Protein AF-A0A3D6C1J3-F1 (afdb_monomer_lite)

Radius of gyration: 16.42 Å; chains: 1; bounding box: 46×25×50 Å

Foldseek 3Di:
DDPDQDPVNVVVVVVVVVVLVVLLVVLLPDQLVVSLCSLVVDPCNLVSLQPDDLVSNLVSCVRNDVVSCVVSVVSYDPVSVVSNCVVVVDPVPPD

Structure (mmCIF, N/CA/C/O backbone):
data_AF-A0A3D6C1J3-F1
#
_entry.id   AF-A0A3D6C1J3-F1
#
loop_
_atom_site.group_PDB
_atom_site.id
_atom_site.type_symbol
_atom_site.label_atom_id
_atom_site.label_alt_id
_atom_site.label_comp_id
_atom_site.label_asym_id
_atom_site.label_entity_id
_atom_site.label_seq_id
_atom_site.pdbx_PDB_ins_code
_atom_site.Cartn_x
_atom_site.Cartn_y
_atom_site.Cartn_z
_atom_site.occupancy
_atom_site.B_iso_or_equiv
_atom_site.auth_seq_id
_atom_site.auth_comp_id
_atom_site.auth_asym_id
_atom_site.auth_atom_id
_atom_site.pdbx_PDB_model_num
ATOM 1 N N . MET A 1 1 ? -34.624 10.261 9.013 1.00 43.44 1 MET A N 1
ATOM 2 C CA . MET A 1 1 ? -34.151 9.457 10.159 1.00 43.44 1 MET A CA 1
ATOM 3 C C . MET A 1 1 ? -32.666 9.725 10.269 1.00 43.44 1 MET A C 1
ATOM 5 O O . MET A 1 1 ? -31.947 9.384 9.344 1.00 43.44 1 MET A O 1
ATOM 9 N N . SER A 1 2 ? -32.251 10.486 11.278 1.00 49.81 2 SER A N 1
ATOM 10 C CA . SER A 1 2 ? -30.871 10.962 11.403 1.00 49.81 2 SER A CA 1
ATOM 11 C C . SER A 1 2 ? -30.101 10.013 12.314 1.00 49.81 2 SER A C 1
ATOM 13 O O . SER A 1 2 ? -30.310 10.036 13.525 1.00 49.81 2 SER A O 1
ATOM 15 N N . ASP A 1 3 ? -29.233 9.184 11.740 1.00 59.94 3 ASP A N 1
ATOM 16 C CA . ASP A 1 3 ? -28.291 8.357 12.498 1.00 59.94 3 ASP A CA 1
ATOM 17 C C . ASP A 1 3 ? -27.182 9.251 13.071 1.00 59.94 3 ASP A C 1
ATOM 19 O O . ASP A 1 3 ? -26.135 9.467 12.462 1.00 59.94 3 ASP A O 1
ATOM 23 N N . THR A 1 4 ? -27.414 9.834 14.248 1.00 67.31 4 THR A N 1
ATOM 24 C CA . THR A 1 4 ? -26.358 10.541 14.979 1.00 67.31 4 THR A CA 1
ATOM 25 C C . THR A 1 4 ? -25.417 9.520 15.610 1.00 67.31 4 THR A C 1
ATOM 27 O O . THR A 1 4 ? -25.756 8.883 16.609 1.00 67.31 4 THR A O 1
ATOM 30 N N . VAL A 1 5 ? -24.229 9.367 15.022 1.00 75.56 5 VAL A N 1
ATOM 31 C CA . VAL A 1 5 ? -23.127 8.564 15.570 1.00 75.56 5 VAL A CA 1
ATOM 32 C C . VAL A 1 5 ? -22.802 9.052 16.985 1.00 75.56 5 VAL A C 1
ATOM 34 O O . VAL A 1 5 ? -22.514 10.227 17.202 1.00 75.56 5 VAL A O 1
ATOM 37 N N . THR A 1 6 ? -22.847 8.149 17.961 1.00 81.75 6 THR A N 1
ATOM 38 C CA . THR A 1 6 ? -22.584 8.474 19.372 1.00 81.75 6 THR A CA 1
ATOM 39 C C . THR A 1 6 ? -21.097 8.799 19.615 1.00 81.75 6 THR A C 1
ATOM 41 O O . THR A 1 6 ? -20.230 8.261 18.916 1.00 81.75 6 THR A O 1
ATOM 44 N N . PRO A 1 7 ? -20.747 9.608 20.637 1.00 82.50 7 PRO A N 1
ATOM 45 C CA . PRO A 1 7 ? -19.353 9.982 20.921 1.00 82.50 7 PRO A CA 1
ATOM 46 C C . PRO A 1 7 ? -18.394 8.787 21.084 1.00 82.50 7 PRO A C 1
ATOM 48 O O . PRO A 1 7 ? -17.246 8.827 20.640 1.00 82.50 7 PRO A O 1
ATOM 51 N N . HIS A 1 8 ? -18.865 7.676 21.662 1.00 78.75 8 HIS A N 1
ATOM 52 C CA . HIS A 1 8 ? -18.063 6.456 21.812 1.00 78.75 8 HIS A CA 1
ATOM 53 C C . HIS A 1 8 ? -17.784 5.760 20.472 1.00 78.75 8 HIS A C 1
ATOM 55 O O 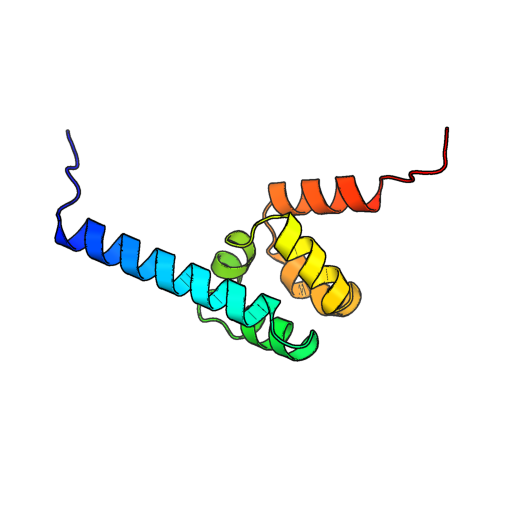. HIS A 1 8 ? -16.693 5.224 20.270 1.00 78.75 8 HIS A O 1
ATOM 61 N N . GLN A 1 9 ? -18.739 5.788 19.537 1.00 83.12 9 GLN A N 1
ATOM 62 C CA . GLN A 1 9 ? -18.548 5.253 18.188 1.00 83.12 9 GLN A CA 1
ATOM 63 C C . GLN A 1 9 ? -17.524 6.091 17.413 1.00 83.12 9 GLN A C 1
ATOM 65 O O . GLN A 1 9 ? -16.625 5.516 16.802 1.00 83.12 9 GLN A O 1
ATOM 70 N N . GLN A 1 10 ? -17.581 7.424 17.519 1.00 85.31 10 GLN A N 1
ATOM 71 C CA . GLN A 1 10 ? -16.588 8.322 16.912 1.00 85.31 10 GLN A CA 1
ATOM 72 C C . GLN A 1 10 ? -15.171 8.047 17.439 1.00 85.31 10 GLN A C 1
ATOM 74 O O . GLN A 1 10 ? -14.241 7.863 16.653 1.00 85.31 10 GLN A O 1
ATOM 79 N N . ALA A 1 11 ? -15.009 7.927 18.761 1.00 89.19 11 ALA A N 1
ATOM 80 C CA . ALA A 1 11 ? -13.716 7.622 19.375 1.00 89.19 11 ALA A CA 1
ATOM 81 C C . ALA A 1 11 ? -13.157 6.258 18.928 1.00 89.19 11 ALA A C 1
ATOM 83 O O . ALA A 1 11 ? -11.954 6.110 18.702 1.00 89.19 11 ALA A O 1
ATOM 84 N N . ASN A 1 12 ? -14.021 5.254 18.767 1.00 91.50 12 ASN A N 1
ATOM 85 C CA . ASN A 1 12 ? -13.611 3.933 18.295 1.00 91.50 12 ASN A CA 1
ATOM 86 C C . ASN A 1 12 ? -13.185 3.947 16.820 1.00 91.50 12 ASN A C 1
ATOM 88 O O . ASN A 1 12 ? -12.210 3.280 16.472 1.00 91.50 12 ASN A O 1
ATOM 92 N N . LEU A 1 13 ? -13.870 4.711 15.965 1.00 90.88 13 LEU A N 1
ATOM 93 C CA . LEU A 1 13 ? -13.487 4.887 14.561 1.00 90.88 13 LEU A CA 1
ATOM 94 C C . LEU A 1 13 ? -12.130 5.586 14.436 1.00 90.88 13 LEU A C 1
ATOM 96 O O . LEU A 1 13 ? -11.259 5.084 13.729 1.00 90.88 13 LEU A O 1
ATOM 100 N N . ALA A 1 14 ? -11.909 6.666 15.191 1.00 92.75 14 ALA A N 1
ATOM 101 C CA . ALA A 1 14 ? -10.631 7.376 15.207 1.00 92.75 14 ALA A CA 1
ATOM 102 C C . ALA A 1 14 ? -9.470 6.466 15.646 1.00 92.75 14 ALA A C 1
ATOM 104 O O . ALA A 1 14 ? -8.419 6.435 15.010 1.00 92.75 14 ALA A O 1
ATOM 105 N N . ARG A 1 15 ? -9.674 5.652 16.692 1.00 94.44 15 ARG A N 1
ATOM 106 C CA . ARG A 1 15 ? -8.676 4.667 17.145 1.00 94.44 15 ARG A CA 1
ATOM 107 C C . ARG A 1 15 ? -8.378 3.606 16.089 1.00 94.44 15 ARG A C 1
ATOM 109 O O . ARG A 1 15 ? -7.217 3.249 15.906 1.00 94.44 15 ARG A O 1
ATOM 116 N N . LYS A 1 16 ? -9.406 3.097 15.401 1.00 92.75 16 LYS A N 1
ATOM 117 C CA . LYS A 1 16 ? -9.232 2.130 14.307 1.00 92.75 16 LYS A CA 1
ATOM 118 C C . LYS A 1 16 ? -8.451 2.742 13.145 1.00 92.75 16 LYS A C 1
ATOM 120 O O . LYS A 1 16 ? -7.533 2.095 12.656 1.00 92.75 16 LYS A O 1
ATOM 125 N N . ALA A 1 17 ? -8.772 3.977 12.758 1.00 93.56 17 ALA A N 1
ATOM 126 C CA . ALA A 1 17 ? -8.069 4.697 11.701 1.00 93.56 17 ALA A CA 1
ATOM 127 C C . ALA A 1 17 ? -6.588 4.914 12.050 1.00 93.56 17 ALA A C 1
ATOM 129 O O . ALA A 1 17 ? -5.722 4.587 11.245 1.00 93.56 17 ALA A O 1
ATOM 130 N N . LEU A 1 18 ? -6.289 5.362 13.275 1.00 95.94 18 LEU A N 1
ATOM 131 C CA . LEU A 1 18 ? -4.910 5.542 13.740 1.00 95.94 18 LEU A CA 1
ATOM 132 C C . LEU A 1 18 ? -4.128 4.221 13.761 1.00 95.94 18 LEU A C 1
ATOM 134 O O . LEU A 1 18 ? -2.966 4.181 13.368 1.00 95.94 18 LEU A O 1
ATOM 138 N N . LYS A 1 19 ? -4.762 3.130 14.207 1.00 96.06 19 LYS A N 1
ATOM 139 C CA . LYS A 1 19 ? -4.134 1.804 14.198 1.00 96.06 19 LYS A CA 1
ATOM 140 C C . LYS A 1 19 ? -3.823 1.349 12.773 1.00 96.06 19 LYS A C 1
ATOM 142 O O . LYS A 1 19 ? -2.732 0.847 12.535 1.00 96.06 19 LYS A O 1
ATOM 147 N N . LEU A 1 20 ? -4.769 1.528 11.853 1.00 95.94 20 LEU A N 1
ATOM 148 C CA . LEU A 1 20 ? -4.601 1.151 10.455 1.00 95.94 20 LEU A CA 1
ATOM 149 C C . LEU A 1 20 ? -3.466 1.942 9.792 1.00 95.94 20 LEU A C 1
ATOM 151 O O . LEU A 1 20 ? -2.628 1.345 9.126 1.00 95.94 20 LEU A O 1
ATOM 155 N N . GLU A 1 21 ? -3.399 3.251 10.041 1.00 96.81 21 GLU A N 1
ATOM 156 C CA . GLU A 1 21 ? -2.310 4.104 9.560 1.00 96.81 21 GLU A CA 1
ATOM 157 C C . GLU A 1 21 ? -0.950 3.631 10.081 1.00 96.81 21 GLU A C 1
ATOM 159 O O . GLU A 1 21 ? -0.028 3.414 9.300 1.00 96.81 21 GLU A O 1
ATOM 164 N N . LYS A 1 22 ? -0.844 3.367 11.389 1.00 97.81 22 LYS A N 1
ATOM 165 C CA . LYS A 1 22 ? 0.389 2.845 11.992 1.00 97.81 22 LYS A CA 1
ATOM 166 C C . LYS A 1 22 ? 0.819 1.522 11.356 1.00 97.81 22 LYS A C 1
ATOM 168 O O . LYS A 1 22 ? 1.990 1.349 11.043 1.00 97.81 22 LYS A O 1
ATOM 173 N N . THR A 1 23 ? -0.125 0.609 11.131 1.00 97.94 23 THR A N 1
ATOM 174 C CA . THR A 1 23 ? 0.153 -0.671 10.468 1.00 97.94 23 THR A CA 1
ATOM 175 C C . THR A 1 23 ? 0.666 -0.472 9.041 1.00 97.94 23 THR A C 1
ATOM 177 O O . THR A 1 23 ? 1.634 -1.125 8.664 1.00 97.94 23 THR A O 1
ATOM 180 N N . ARG A 1 24 ? 0.083 0.441 8.253 1.00 98.38 24 ARG A N 1
ATOM 181 C CA . ARG A 1 24 ? 0.592 0.743 6.905 1.00 98.38 24 ARG A CA 1
ATOM 182 C C . ARG A 1 24 ? 2.009 1.308 6.937 1.00 98.38 24 ARG A C 1
ATOM 184 O O . ARG A 1 24 ? 2.849 0.860 6.163 1.00 98.38 24 ARG A O 1
ATOM 191 N N . GLN A 1 25 ? 2.292 2.230 7.855 1.00 98.38 25 GLN A N 1
ATOM 192 C CA . GLN A 1 25 ? 3.632 2.802 8.014 1.00 98.38 25 GLN A CA 1
ATOM 193 C C . GLN A 1 25 ? 4.675 1.744 8.397 1.00 98.38 25 GLN A C 1
ATOM 195 O O . GLN A 1 25 ? 5.763 1.724 7.827 1.00 98.38 25 GLN A O 1
ATOM 200 N N . GLU A 1 26 ? 4.340 0.831 9.313 1.00 98.50 26 GLU A N 1
ATOM 201 C CA . GLU A 1 26 ? 5.219 -0.282 9.701 1.00 98.50 26 GLU A CA 1
ATOM 202 C C . GLU A 1 26 ? 5.524 -1.214 8.511 1.00 98.50 26 GLU A C 1
ATOM 204 O O . GLU A 1 26 ? 6.664 -1.652 8.342 1.00 98.50 26 GLU A O 1
ATOM 209 N N . ILE A 1 27 ? 4.535 -1.476 7.649 1.00 98.62 27 ILE A N 1
ATOM 210 C CA . ILE A 1 27 ? 4.710 -2.273 6.424 1.00 98.62 27 ILE A CA 1
ATOM 211 C C . ILE A 1 27 ? 5.620 -1.546 5.425 1.00 98.62 27 ILE A C 1
ATOM 213 O O . ILE A 1 27 ? 6.568 -2.142 4.921 1.00 98.62 27 ILE A O 1
ATOM 217 N N . LEU A 1 28 ? 5.391 -0.252 5.177 1.00 98.25 28 LEU A N 1
ATOM 218 C CA . LEU A 1 28 ? 6.200 0.547 4.245 1.00 98.25 28 LEU A CA 1
ATOM 219 C C . LEU A 1 28 ? 7.673 0.637 4.664 1.00 98.25 28 LEU A C 1
ATOM 221 O O . LEU A 1 28 ? 8.566 0.645 3.813 1.00 98.25 28 LEU A O 1
ATOM 225 N N . GLN A 1 29 ? 7.936 0.660 5.971 1.00 97.88 29 GLN A N 1
ATOM 226 C CA . GLN A 1 29 ? 9.285 0.708 6.537 1.00 97.88 29 GLN A CA 1
ATOM 227 C C . GLN A 1 29 ? 9.972 -0.665 6.597 1.00 97.88 29 GLN A C 1
ATOM 229 O O . GLN A 1 29 ? 11.193 -0.723 6.702 1.00 97.88 29 GLN A O 1
ATOM 234 N N . SER A 1 30 ? 9.221 -1.763 6.499 1.00 98.12 30 SER A N 1
ATOM 235 C CA . SER A 1 30 ? 9.757 -3.128 6.571 1.00 98.12 30 SER A CA 1
ATOM 236 C C . SER A 1 30 ? 10.448 -3.559 5.281 1.00 98.12 30 SER A C 1
ATOM 238 O O . SER A 1 30 ? 10.034 -3.159 4.198 1.00 98.12 30 SER A O 1
ATOM 240 N N . GLU A 1 31 ? 11.461 -4.422 5.373 1.00 97.12 31 GLU A N 1
ATOM 241 C CA . GLU A 1 31 ? 12.067 -5.081 4.204 1.00 97.12 31 GLU A CA 1
ATOM 242 C C . GLU A 1 31 ? 11.016 -5.813 3.357 1.00 97.12 31 GLU A C 1
ATOM 244 O O . GLU A 1 31 ? 10.027 -6.300 3.902 1.00 97.12 31 GLU A O 1
ATOM 249 N N . GLY A 1 32 ? 11.234 -5.912 2.038 1.00 96.94 32 GLY A N 1
ATOM 250 C CA . GLY A 1 32 ? 10.222 -6.377 1.075 1.00 96.94 32 GLY A CA 1
ATOM 251 C C . GLY A 1 32 ? 9.521 -7.673 1.495 1.00 96.94 32 GLY A C 1
ATOM 252 O O . GLY A 1 32 ? 8.309 -7.682 1.701 1.00 96.94 32 GLY A O 1
ATOM 253 N N . GLN A 1 33 ? 10.277 -8.746 1.735 1.00 96.88 33 GLN A N 1
ATOM 254 C CA . GLN A 1 33 ? 9.689 -10.026 2.145 1.00 96.88 33 GLN A CA 1
ATOM 255 C C . GLN A 1 33 ? 8.893 -9.925 3.458 1.00 96.88 33 GLN A C 1
ATOM 257 O O . GLN A 1 33 ? 7.796 -10.465 3.560 1.00 96.88 33 GLN A O 1
ATOM 262 N N . HIS A 1 34 ? 9.401 -9.180 4.445 1.00 98.25 34 HIS A N 1
ATOM 263 C CA . HIS A 1 34 ? 8.704 -8.988 5.717 1.00 98.25 34 HIS A CA 1
ATOM 264 C C . HIS A 1 34 ? 7.416 -8.169 5.541 1.00 98.25 34 HIS A C 1
ATOM 266 O O . HIS A 1 34 ? 6.391 -8.493 6.136 1.00 98.25 34 HIS A O 1
ATOM 272 N N . ALA A 1 35 ? 7.436 -7.144 4.685 1.00 98.44 35 ALA A N 1
ATOM 273 C CA . ALA A 1 35 ? 6.252 -6.369 4.335 1.00 98.44 35 ALA A CA 1
ATOM 274 C C . ALA A 1 35 ? 5.173 -7.258 3.688 1.00 98.44 35 ALA A C 1
ATOM 276 O O . ALA A 1 35 ? 4.002 -7.172 4.064 1.00 98.44 35 ALA A O 1
ATOM 277 N N . LEU A 1 36 ? 5.565 -8.151 2.771 1.00 98.25 36 LEU A N 1
ATOM 278 C CA . LEU A 1 36 ? 4.659 -9.122 2.157 1.00 98.25 36 LEU A CA 1
ATOM 279 C C . LEU A 1 36 ? 4.047 -10.065 3.204 1.00 98.25 36 LEU A C 1
ATOM 281 O O . LEU A 1 36 ? 2.823 -10.227 3.242 1.00 98.25 36 LEU A O 1
ATOM 285 N N . ASP A 1 37 ? 4.871 -10.625 4.091 1.00 98.25 37 ASP A N 1
ATOM 286 C CA . ASP A 1 37 ? 4.422 -11.518 5.164 1.00 98.25 37 ASP A CA 1
ATOM 287 C C . ASP A 1 37 ? 3.426 -10.814 6.103 1.00 98.25 37 ASP A C 1
ATOM 289 O O . ASP A 1 37 ? 2.393 -11.381 6.465 1.00 98.25 37 ASP A O 1
ATOM 293 N N . MET A 1 38 ? 3.681 -9.548 6.452 1.00 98.38 38 MET A N 1
ATOM 294 C CA . MET A 1 38 ? 2.773 -8.736 7.268 1.00 98.38 38 MET A CA 1
ATOM 295 C C . MET A 1 38 ? 1.420 -8.492 6.585 1.00 98.38 38 MET A C 1
ATOM 297 O O . MET A 1 38 ? 0.377 -8.561 7.243 1.00 98.38 38 MET A O 1
ATOM 301 N N . ILE A 1 39 ? 1.413 -8.209 5.278 1.00 98.25 39 ILE A N 1
ATOM 302 C CA . ILE A 1 39 ? 0.180 -7.986 4.508 1.00 98.25 39 ILE A CA 1
ATOM 303 C C . ILE A 1 39 ? -0.658 -9.270 4.472 1.00 98.25 39 ILE A C 1
ATOM 305 O O . ILE A 1 39 ? -1.839 -9.256 4.847 1.00 98.25 39 ILE A O 1
ATOM 309 N N . LEU A 1 40 ? -0.042 -10.378 4.047 1.00 97.38 40 LEU A N 1
ATOM 310 C CA . LEU A 1 40 ? -0.716 -11.664 3.857 1.00 97.38 40 LEU A CA 1
ATOM 311 C C . LEU A 1 40 ? -1.116 -12.320 5.185 1.00 97.38 40 LEU A C 1
ATOM 313 O O . LEU A 1 40 ? -2.139 -13.000 5.242 1.00 97.38 40 LEU A O 1
ATOM 317 N N . GLY A 1 41 ? -0.354 -12.079 6.254 1.00 97.50 41 GLY A N 1
ATOM 318 C CA . GLY A 1 41 ? -0.626 -12.573 7.605 1.00 97.50 41 GLY A CA 1
ATOM 319 C C . GLY A 1 41 ? -1.624 -11.735 8.409 1.00 97.50 41 GLY A C 1
ATOM 320 O O . GLY A 1 41 ? -1.971 -12.106 9.532 1.00 97.50 41 GLY A O 1
ATOM 321 N N . SER A 1 42 ? -2.095 -10.600 7.882 1.00 96.69 42 SER A N 1
ATOM 322 C CA . SER A 1 42 ? -3.062 -9.762 8.593 1.00 96.69 42 SER A CA 1
ATOM 323 C C . SER A 1 42 ? -4.415 -10.467 8.759 1.00 96.69 42 SER A C 1
ATOM 325 O O . SER A 1 42 ? -4.813 -11.316 7.965 1.00 96.69 42 SER A O 1
ATOM 327 N N . SER A 1 43 ? -5.187 -10.082 9.778 1.00 94.31 43 SER A N 1
ATOM 328 C CA . SER A 1 43 ? -6.510 -10.677 10.026 1.00 94.31 43 SER A CA 1
ATOM 329 C C . SER A 1 43 ? -7.531 -10.390 8.918 1.00 94.31 43 SER A C 1
ATOM 331 O O . SER A 1 43 ? -8.602 -10.993 8.883 1.00 94.31 43 SER A O 1
ATOM 333 N N . SER A 1 44 ? -7.263 -9.405 8.057 1.00 94.81 44 SER A N 1
ATOM 334 C CA . SER A 1 44 ? -8.141 -9.016 6.949 1.00 94.81 44 SER A CA 1
ATOM 335 C C . SER A 1 44 ? -7.315 -8.474 5.774 1.00 94.81 44 SER A C 1
ATOM 337 O O . SER A 1 44 ? -7.348 -7.267 5.520 1.00 94.81 44 SER A O 1
ATOM 339 N N . PRO A 1 45 ? -6.593 -9.344 5.038 1.00 96.00 45 PRO A N 1
ATOM 340 C CA . PRO A 1 45 ? -5.629 -8.918 4.023 1.00 96.00 45 PRO A CA 1
ATOM 341 C C . PRO A 1 45 ? -6.250 -8.060 2.929 1.00 96.00 45 PRO A C 1
ATOM 343 O O . PRO A 1 45 ? -5.731 -6.995 2.631 1.00 96.00 45 PRO A O 1
ATOM 346 N N . ALA A 1 46 ? -7.411 -8.447 2.393 1.00 95.56 46 ALA A N 1
ATOM 347 C CA . ALA A 1 46 ? -8.079 -7.671 1.345 1.00 95.56 46 ALA A CA 1
ATOM 348 C C . ALA A 1 46 ? -8.406 -6.235 1.797 1.00 95.56 46 ALA A C 1
ATOM 350 O O . ALA A 1 46 ? -8.144 -5.284 1.070 1.00 95.56 46 ALA A O 1
ATOM 351 N N . THR A 1 47 ? -8.922 -6.067 3.019 1.00 96.06 47 THR A N 1
ATOM 352 C CA . THR A 1 47 ? -9.233 -4.742 3.574 1.00 96.06 47 THR A CA 1
ATOM 353 C C . THR A 1 47 ? -7.974 -3.924 3.827 1.00 96.06 47 THR A C 1
ATOM 355 O O . THR A 1 47 ? -7.974 -2.725 3.573 1.00 96.06 47 THR A O 1
ATOM 358 N N . LEU A 1 48 ? -6.901 -4.553 4.312 1.00 98.06 48 LEU A N 1
ATOM 359 C CA . LEU A 1 48 ? -5.623 -3.877 4.516 1.00 98.06 48 LEU A CA 1
ATOM 360 C C . LEU A 1 48 ? -5.027 -3.409 3.182 1.00 98.06 48 LEU A C 1
ATOM 362 O O . LEU A 1 48 ? -4.682 -2.237 3.065 1.00 98.06 48 LEU A O 1
ATOM 366 N N . ILE A 1 49 ? -4.985 -4.288 2.177 1.00 98.44 49 ILE A N 1
ATOM 367 C CA . ILE A 1 49 ? -4.490 -4.000 0.821 1.00 98.44 49 ILE A CA 1
ATOM 368 C C . ILE A 1 49 ? -5.245 -2.814 0.221 1.00 98.44 49 ILE A C 1
ATOM 370 O O . ILE A 1 49 ? -4.634 -1.828 -0.176 1.00 98.44 49 ILE A O 1
ATOM 374 N N . GLN A 1 50 ? -6.576 -2.857 0.243 1.00 98.19 50 GLN A N 1
ATOM 375 C CA . GLN A 1 50 ? -7.428 -1.795 -0.305 1.00 98.19 50 GLN A CA 1
ATOM 376 C C . GLN A 1 50 ? -7.391 -0.497 0.512 1.00 98.19 50 GLN A C 1
ATOM 378 O O . GLN A 1 50 ? -7.927 0.516 0.078 1.00 98.19 50 GLN A O 1
ATOM 383 N N . SER A 1 51 ? -6.785 -0.517 1.702 1.00 97.56 51 SER A N 1
ATOM 384 C CA . SER A 1 51 ? -6.606 0.683 2.517 1.00 97.56 51 SER A CA 1
ATOM 385 C C . SER A 1 51 ? -5.322 1.449 2.213 1.00 97.56 51 SER A C 1
ATOM 387 O O . SER A 1 51 ? -5.163 2.553 2.735 1.00 97.56 51 SER A O 1
ATOM 389 N N . PHE A 1 52 ? -4.386 0.864 1.460 1.00 98.44 52 PHE A N 1
ATOM 390 C CA . PHE A 1 52 ? -3.188 1.577 1.032 1.00 98.44 52 PHE A CA 1
ATOM 391 C C . PHE A 1 52 ? -3.540 2.619 -0.033 1.00 98.44 52 PHE A C 1
ATOM 393 O O . PHE A 1 52 ? -4.299 2.293 -0.953 1.00 98.44 52 PHE A O 1
ATOM 400 N N . PRO A 1 53 ? -2.954 3.827 0.044 1.00 98.31 53 PRO A N 1
ATOM 401 C CA . PRO A 1 53 ? -2.867 4.717 -1.107 1.00 98.31 53 PRO A CA 1
ATOM 402 C C . PRO A 1 53 ? -2.265 3.987 -2.312 1.00 98.31 53 PRO A C 1
ATOM 404 O O . PRO A 1 53 ? -1.422 3.102 -2.158 1.00 98.31 53 PRO A O 1
ATOM 407 N N . GLU A 1 54 ? -2.678 4.358 -3.519 1.00 98.31 54 GLU A N 1
ATOM 408 C CA . GLU A 1 54 ? -2.274 3.673 -4.749 1.00 98.31 54 GLU A CA 1
ATOM 409 C C . GLU A 1 54 ? -0.755 3.740 -4.961 1.00 98.31 54 GLU A C 1
ATOM 411 O O . GLU A 1 54 ? -0.119 2.731 -5.261 1.00 98.31 54 GLU A O 1
ATOM 416 N N . GLN A 1 55 ? -0.172 4.912 -4.696 1.00 97.81 55 GLN A N 1
ATOM 417 C CA . GLN A 1 55 ? 1.271 5.172 -4.736 1.00 97.81 55 GLN A CA 1
ATOM 418 C C . GLN A 1 55 ? 2.056 4.258 -3.788 1.00 97.81 55 GLN A C 1
ATOM 420 O O . GLN A 1 55 ? 3.083 3.696 -4.167 1.00 97.81 55 GLN A O 1
ATOM 425 N N . ASP A 1 56 ? 1.555 4.076 -2.567 1.00 98.44 56 ASP A N 1
ATOM 426 C CA . ASP A 1 56 ? 2.193 3.232 -1.555 1.00 98.44 56 ASP A CA 1
ATOM 427 C C . ASP A 1 56 ? 2.116 1.752 -1.941 1.00 98.44 56 ASP A C 1
ATOM 429 O O . ASP A 1 56 ? 3.079 1.006 -1.752 1.00 98.44 56 ASP A O 1
ATOM 433 N N . LEU A 1 57 ? 0.987 1.314 -2.511 1.00 98.38 57 LEU A N 1
ATOM 434 C CA . LEU A 1 57 ? 0.840 -0.059 -2.988 1.00 98.38 57 LEU A CA 1
ATOM 435 C C . LEU A 1 57 ? 1.759 -0.343 -4.186 1.00 98.38 57 LEU A C 1
ATOM 437 O O . LEU A 1 57 ? 2.392 -1.398 -4.225 1.00 98.38 57 LEU A O 1
ATOM 441 N N . TYR A 1 58 ? 1.868 0.600 -5.123 1.00 98.00 58 TYR A N 1
ATOM 442 C CA . TYR A 1 58 ? 2.810 0.536 -6.243 1.00 98.00 58 TYR A CA 1
ATOM 443 C C . TYR A 1 58 ? 4.263 0.467 -5.752 1.00 98.00 58 TYR A C 1
ATOM 445 O O . TYR A 1 58 ? 5.028 -0.402 -6.169 1.00 98.00 58 TYR A O 1
ATOM 453 N N . TYR A 1 59 ? 4.634 1.310 -4.785 1.00 97.75 59 TYR A N 1
ATOM 454 C CA . TYR A 1 59 ? 5.954 1.249 -4.158 1.00 97.75 59 TYR A CA 1
ATOM 455 C C . TYR A 1 59 ? 6.232 -0.130 -3.536 1.00 97.75 59 TYR A C 1
ATOM 457 O O . TYR A 1 59 ? 7.302 -0.705 -3.750 1.00 97.75 59 TYR A O 1
ATOM 465 N N . LEU A 1 60 ? 5.265 -0.695 -2.804 1.00 98.38 60 LEU A N 1
ATOM 466 C CA . LEU A 1 60 ? 5.391 -2.029 -2.211 1.00 98.38 60 LEU A CA 1
ATOM 467 C C . LEU A 1 60 ? 5.544 -3.127 -3.269 1.00 98.38 60 LEU A C 1
ATOM 469 O O . LEU A 1 60 ? 6.357 -4.028 -3.072 1.00 98.38 60 LEU A O 1
ATOM 473 N N . MET A 1 61 ? 4.833 -3.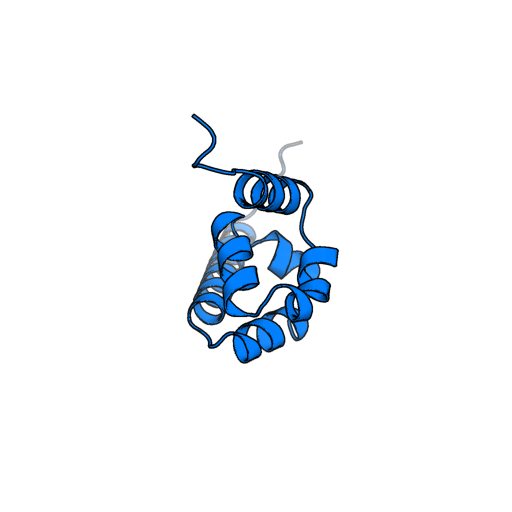034 -4.396 1.00 98.00 61 MET A N 1
ATOM 474 C CA . MET A 1 61 ? 4.968 -3.975 -5.509 1.00 98.00 61 MET A CA 1
ATOM 475 C C . MET A 1 61 ? 6.414 -4.053 -6.010 1.00 98.00 61 MET A C 1
ATOM 477 O O . MET A 1 61 ? 6.948 -5.153 -6.157 1.00 98.00 61 MET A O 1
ATOM 481 N N . HIS A 1 62 ? 7.078 -2.913 -6.209 1.00 97.31 62 HIS A N 1
ATOM 482 C CA . HIS A 1 62 ? 8.484 -2.897 -6.626 1.00 97.31 62 HIS A CA 1
ATOM 483 C C . HIS A 1 62 ? 9.447 -3.292 -5.511 1.00 97.31 62 HIS A C 1
ATOM 485 O O . HIS A 1 62 ? 10.447 -3.954 -5.779 1.00 97.31 62 HIS A O 1
ATOM 491 N N . LYS A 1 63 ? 9.152 -2.913 -4.262 1.00 97.44 63 LYS A N 1
ATOM 492 C CA . LYS A 1 63 ? 9.979 -3.270 -3.103 1.00 97.44 63 LYS A CA 1
ATOM 493 C C . LYS A 1 63 ? 10.014 -4.780 -2.862 1.00 97.44 63 LYS A C 1
ATOM 495 O O . LYS A 1 63 ? 11.052 -5.314 -2.484 1.00 97.44 63 LYS A O 1
ATOM 500 N N . VAL A 1 64 ? 8.876 -5.447 -3.033 1.00 97.69 64 VAL A N 1
ATOM 501 C CA . VAL A 1 64 ? 8.732 -6.900 -2.878 1.00 97.69 64 VAL A CA 1
ATOM 502 C C . VAL A 1 64 ? 9.195 -7.636 -4.134 1.00 97.69 64 VAL A C 1
ATOM 504 O O . VAL A 1 64 ? 9.815 -8.687 -4.036 1.00 97.69 64 VAL A O 1
ATOM 507 N N . GLY A 1 65 ? 8.921 -7.067 -5.306 1.00 96.38 65 GLY A N 1
ATOM 508 C CA . GLY A 1 65 ? 9.079 -7.723 -6.595 1.00 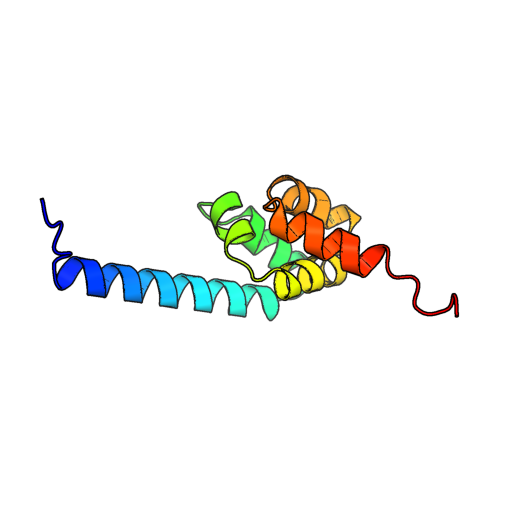96.38 65 GLY A CA 1
ATOM 509 C C . GLY A 1 65 ? 7.730 -8.197 -7.132 1.00 96.38 65 GLY A C 1
ATOM 510 O O . GLY A 1 65 ? 6.942 -8.835 -6.434 1.00 96.38 65 GLY A O 1
ATOM 511 N N . ILE A 1 66 ? 7.472 -7.903 -8.408 1.00 92.50 66 ILE A N 1
ATOM 512 C CA . ILE A 1 66 ? 6.162 -8.079 -9.057 1.00 92.50 66 ILE A CA 1
ATOM 513 C C . ILE A 1 66 ? 5.654 -9.525 -8.945 1.00 92.50 66 ILE A C 1
ATOM 515 O O . ILE A 1 66 ? 4.485 -9.753 -8.632 1.00 92.50 66 ILE A O 1
ATOM 519 N N . HIS A 1 67 ? 6.534 -10.508 -9.162 1.00 94.44 67 HIS A N 1
ATOM 520 C CA . HIS A 1 67 ? 6.166 -11.924 -9.112 1.00 94.44 67 HIS A CA 1
ATOM 521 C C . HIS A 1 67 ? 5.651 -12.337 -7.729 1.00 94.44 67 HIS A C 1
ATOM 523 O O . HIS A 1 67 ? 4.559 -12.904 -7.631 1.00 94.44 67 HIS A O 1
ATOM 529 N N . ASP A 1 68 ? 6.378 -11.982 -6.673 1.00 96.62 68 ASP A N 1
ATOM 530 C CA . ASP A 1 68 ? 6.019 -12.323 -5.294 1.00 96.62 68 ASP A CA 1
ATOM 531 C C . ASP A 1 68 ? 4.838 -11.484 -4.780 1.00 96.62 68 ASP A C 1
ATOM 533 O O . ASP A 1 68 ? 4.110 -11.906 -3.880 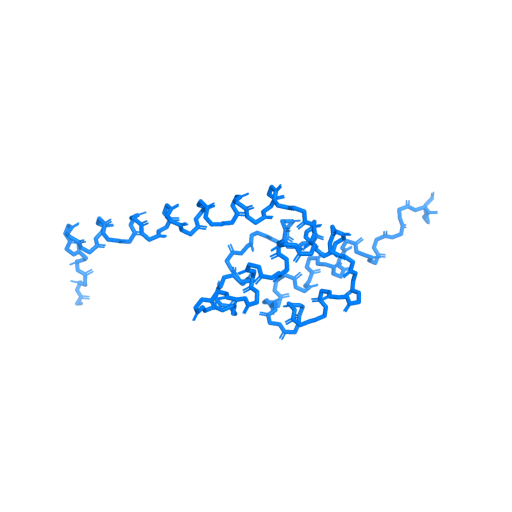1.00 96.62 68 ASP A O 1
ATOM 537 N N . PHE A 1 69 ? 4.577 -10.327 -5.399 1.00 97.38 69 PHE A N 1
ATOM 538 C CA . PHE A 1 69 ? 3.461 -9.443 -5.059 1.00 97.38 69 PHE A CA 1
ATOM 539 C C . PHE A 1 69 ? 2.122 -9.828 -5.716 1.00 97.38 69 PHE A C 1
ATOM 541 O O . PHE A 1 69 ? 1.071 -9.307 -5.339 1.00 97.38 69 PHE A O 1
ATOM 548 N N . THR A 1 70 ? 2.111 -10.790 -6.645 1.00 96.88 70 THR A N 1
ATOM 549 C CA . THR A 1 70 ? 0.898 -11.322 -7.300 1.00 96.88 70 THR A CA 1
ATOM 550 C C . THR A 1 70 ? -0.294 -11.590 -6.354 1.00 96.88 70 THR A C 1
ATOM 552 O O . THR A 1 70 ? -1.404 -11.146 -6.668 1.00 96.88 70 THR A O 1
ATOM 555 N N . PRO A 1 71 ? -0.146 -12.276 -5.195 1.00 96.31 71 PRO A N 1
ATOM 556 C CA . PRO A 1 71 ? -1.269 -12.506 -4.279 1.00 96.31 71 PRO A CA 1
ATOM 557 C C . PRO A 1 71 ? -1.875 -11.214 -3.710 1.00 96.31 71 PRO A C 1
ATOM 559 O O . PRO A 1 71 ? -3.063 -11.200 -3.380 1.00 96.31 71 PRO A O 1
ATOM 562 N N . VAL A 1 72 ? -1.090 -10.137 -3.616 1.00 98.00 72 VAL A N 1
ATOM 563 C CA . VAL A 1 72 ? -1.562 -8.812 -3.200 1.00 98.00 72 VAL A CA 1
ATOM 564 C C . VAL A 1 72 ? -2.324 -8.135 -4.340 1.00 98.00 72 VAL A C 1
ATOM 566 O O . VAL A 1 72 ? -3.455 -7.693 -4.135 1.00 98.00 72 VAL A O 1
ATOM 569 N N . LEU A 1 73 ? -1.766 -8.142 -5.555 1.00 96.62 73 LEU A N 1
ATOM 570 C CA . LEU A 1 73 ? -2.402 -7.570 -6.751 1.00 96.62 73 LEU A CA 1
ATOM 571 C C . LEU A 1 73 ? -3.768 -8.205 -7.049 1.00 96.62 73 LEU A C 1
ATOM 573 O O . LEU A 1 73 ? -4.723 -7.513 -7.399 1.00 96.62 73 LEU A O 1
ATOM 577 N N . ALA A 1 74 ? -3.915 -9.510 -6.806 1.00 96.19 74 ALA A N 1
ATOM 578 C CA . ALA A 1 74 ? -5.189 -10.217 -6.949 1.00 96.19 74 ALA A CA 1
ATOM 579 C C .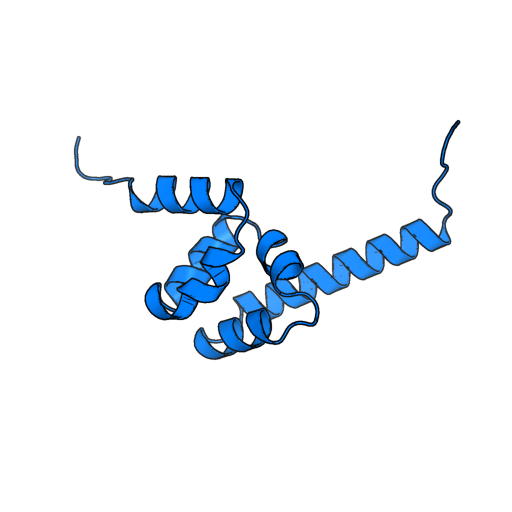 ALA A 1 74 ? -6.311 -9.703 -6.016 1.00 96.19 74 ALA A C 1
ATOM 581 O O . ALA A 1 74 ? -7.471 -10.082 -6.185 1.00 96.19 74 ALA A O 1
ATOM 582 N N . ARG A 1 75 ? -5.988 -8.885 -5.003 1.00 97.25 75 ARG A N 1
ATOM 583 C CA . ARG A 1 75 ? -6.937 -8.298 -4.035 1.00 97.25 75 ARG A CA 1
ATOM 584 C C . ARG A 1 75 ? -7.000 -6.772 -4.088 1.00 97.25 75 ARG A C 1
ATOM 586 O O . ARG A 1 75 ? -7.796 -6.191 -3.343 1.00 97.25 75 ARG A O 1
ATOM 593 N N . ALA A 1 76 ? -6.185 -6.151 -4.938 1.00 97.62 76 ALA A N 1
ATOM 594 C CA . ALA A 1 76 ? -6.175 -4.713 -5.138 1.00 97.62 76 ALA A CA 1
ATOM 595 C C . ALA A 1 76 ? -7.533 -4.223 -5.663 1.00 97.62 76 ALA A C 1
ATOM 597 O O . ALA A 1 76 ? -8.264 -4.950 -6.343 1.00 97.62 76 ALA A O 1
ATOM 598 N N . SER A 1 77 ? -7.891 -2.992 -5.310 1.00 98.38 77 SER A N 1
ATOM 599 C CA . SER A 1 77 ? -9.080 -2.337 -5.851 1.00 98.38 77 SER A CA 1
ATOM 600 C C . SER A 1 77 ? -8.884 -1.989 -7.331 1.00 98.38 77 SER A C 1
ATOM 602 O O . SER A 1 77 ? -7.762 -1.943 -7.835 1.00 98.38 77 SER A O 1
ATOM 604 N N . SER A 1 78 ? -9.977 -1.700 -8.040 1.00 98.00 78 SER A N 1
ATOM 605 C CA . SER A 1 78 ? -9.901 -1.238 -9.432 1.00 98.00 78 SER A CA 1
ATOM 606 C C . SER A 1 78 ? -9.087 0.050 -9.580 1.00 98.00 78 SER A C 1
ATOM 608 O O . SER A 1 78 ? -8.313 0.154 -10.519 1.00 98.00 78 SER A O 1
ATOM 610 N N . GLN A 1 79 ? -9.202 0.982 -8.629 1.00 98.19 79 GLN A N 1
ATOM 611 C CA . GLN A 1 79 ? -8.442 2.237 -8.626 1.00 98.19 79 GLN A CA 1
ATOM 612 C C . GLN A 1 79 ? -6.938 1.999 -8.427 1.00 98.19 79 GLN A C 1
ATOM 614 O O . GLN A 1 79 ? -6.112 2.628 -9.078 1.00 98.19 79 GLN A O 1
ATOM 619 N N . GLN A 1 80 ? -6.575 1.047 -7.564 1.00 98.50 80 GLN A N 1
ATOM 620 C CA . GLN A 1 80 ? -5.182 0.637 -7.381 1.00 98.50 80 GLN A CA 1
ATOM 621 C C . GLN A 1 80 ? -4.615 -0.008 -8.654 1.00 98.50 80 GLN A C 1
ATOM 623 O O . GLN A 1 80 ? -3.476 0.265 -9.019 1.00 98.50 80 GLN A O 1
ATOM 628 N N . TRP A 1 81 ? -5.411 -0.825 -9.349 1.00 97.44 81 TRP A N 1
ATOM 629 C CA . TRP A 1 81 ? -5.032 -1.396 -10.644 1.00 97.44 81 TRP A CA 1
ATOM 630 C C . TRP A 1 81 ? -4.858 -0.3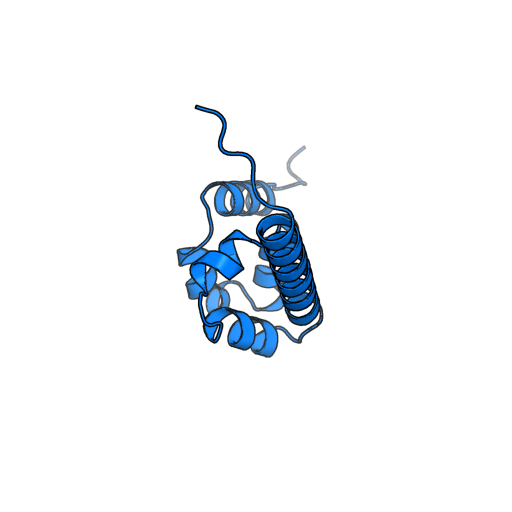41 -11.734 1.00 97.44 81 TRP A C 1
ATOM 632 O O . TRP A 1 81 ? -3.869 -0.391 -12.455 1.00 97.44 81 TRP A O 1
ATOM 642 N N . GLU A 1 82 ? -5.799 0.595 -11.845 1.00 97.69 82 GLU A N 1
ATOM 643 C CA . GLU A 1 82 ? -5.737 1.707 -12.798 1.00 97.69 82 GLU A CA 1
ATOM 644 C C . GLU A 1 82 ? -4.455 2.515 -12.594 1.00 97.69 82 GLU A C 1
ATOM 646 O O . GLU A 1 82 ? -3.680 2.659 -13.530 1.00 97.69 82 GLU A O 1
ATOM 651 N N . TYR A 1 83 ? -4.151 2.896 -11.350 1.00 97.44 83 TYR A N 1
ATOM 652 C CA . TYR A 1 83 ? -2.913 3.602 -11.030 1.00 97.44 83 TYR A CA 1
ATOM 653 C C . TYR A 1 83 ? -1.652 2.818 -11.424 1.00 97.44 83 TYR A C 1
ATOM 655 O O . TYR A 1 83 ? -0.748 3.378 -12.036 1.00 97.44 83 TYR A O 1
ATOM 663 N N . ILE A 1 84 ? -1.574 1.525 -11.085 1.00 96.06 84 ILE A N 1
ATOM 664 C CA . ILE A 1 84 ? -0.409 0.694 -11.431 1.00 96.06 84 ILE A CA 1
ATOM 665 C C . ILE A 1 84 ? -0.236 0.624 -12.952 1.00 96.06 84 ILE A C 1
ATOM 667 O O . ILE A 1 84 ? 0.875 0.788 -13.444 1.00 96.06 84 ILE A O 1
ATOM 671 N N . LEU A 1 85 ? -1.321 0.402 -13.697 1.00 95.19 85 LEU A N 1
ATOM 672 C CA . LEU A 1 85 ? -1.273 0.326 -15.157 1.00 95.19 85 LEU A CA 1
ATOM 673 C C . LEU A 1 85 ? -0.893 1.668 -15.785 1.00 95.19 85 LEU A C 1
ATOM 675 O O . LEU A 1 85 ? -0.067 1.681 -16.692 1.00 95.19 85 LEU A O 1
ATOM 679 N N . ASP A 1 86 ? -1.447 2.775 -15.295 1.00 94.62 86 ASP A N 1
ATOM 680 C CA . ASP A 1 86 ? -1.122 4.117 -15.781 1.00 94.62 86 ASP A CA 1
ATOM 681 C C . ASP A 1 86 ? 0.368 4.424 -15.618 1.00 94.62 86 ASP A C 1
ATOM 683 O O . ASP A 1 86 ? 0.989 4.968 -16.530 1.00 94.62 86 ASP A O 1
ATOM 687 N N . VAL A 1 87 ? 0.952 4.048 -14.476 1.00 93.19 87 VAL A N 1
ATOM 688 C CA . VAL A 1 87 ? 2.374 4.278 -14.197 1.00 93.19 87 VAL A CA 1
ATOM 689 C C . VAL A 1 87 ? 3.276 3.333 -14.999 1.00 93.19 87 VAL A C 1
ATOM 691 O O . VAL A 1 87 ? 4.252 3.791 -15.579 1.00 93.19 87 VAL A O 1
ATOM 694 N N . GLU A 1 88 ? 2.960 2.037 -15.073 1.00 91.50 88 GLU A N 1
ATOM 695 C CA . GLU A 1 88 ? 3.786 1.031 -15.770 1.00 91.50 88 GLU A CA 1
ATOM 696 C C . GLU A 1 88 ? 3.758 1.168 -17.299 1.00 91.50 88 GLU A C 1
ATOM 698 O O . GLU A 1 88 ? 4.719 0.821 -17.983 1.00 91.50 88 GLU A O 1
ATOM 703 N N . VAL A 1 89 ? 2.640 1.635 -17.861 1.00 89.38 89 VAL A N 1
ATOM 704 C CA . VAL A 1 89 ? 2.474 1.787 -19.317 1.00 89.38 89 VAL A CA 1
ATOM 705 C C . VAL A 1 89 ? 3.038 3.123 -19.812 1.00 89.38 89 VAL A C 1
ATOM 707 O O . VAL A 1 89 ? 3.244 3.290 -21.018 1.00 89.38 89 VAL A O 1
ATOM 710 N N . TRP A 1 90 ? 3.314 4.069 -18.910 1.00 86.25 90 TRP A N 1
ATOM 711 C CA . TRP A 1 90 ? 3.921 5.344 -19.268 1.00 86.25 90 TRP A CA 1
ATOM 712 C C . TRP A 1 90 ? 5.380 5.156 -19.705 1.00 86.25 90 TRP A C 1
ATOM 714 O O . TRP A 1 90 ? 6.287 4.993 -18.894 1.00 86.25 90 TRP A O 1
ATOM 724 N N . ASP A 1 91 ? 5.607 5.202 -21.016 1.00 66.56 91 ASP A N 1
ATOM 725 C CA . ASP A 1 91 ? 6.928 5.117 -21.642 1.00 66.56 91 ASP A CA 1
ATOM 726 C C . ASP A 1 91 ? 7.407 6.552 -21.941 1.00 66.56 91 ASP A C 1
ATOM 728 O O . ASP A 1 91 ? 7.116 7.106 -23.004 1.00 66.56 91 ASP A O 1
ATOM 732 N N . ASP A 1 92 ? 8.065 7.179 -20.957 1.00 64.19 92 ASP A N 1
ATOM 733 C CA . ASP A 1 92 ? 8.415 8.619 -20.911 1.00 64.19 92 ASP A CA 1
ATOM 734 C C . ASP A 1 92 ? 9.272 9.108 -22.107 1.00 64.19 92 ASP A C 1
ATOM 736 O O . ASP A 1 92 ? 9.356 10.304 -22.371 1.00 64.19 92 ASP A O 1
ATOM 740 N N . ASP A 1 93 ? 9.858 8.189 -22.884 1.00 58.34 93 ASP A N 1
ATOM 741 C CA . ASP A 1 93 ? 10.860 8.450 -23.933 1.00 58.34 93 ASP A CA 1
ATOM 742 C C . ASP A 1 93 ? 10.324 8.390 -25.387 1.00 58.34 93 ASP A C 1
ATOM 744 O O . ASP A 1 93 ? 11.082 8.162 -26.334 1.00 58.34 93 ASP A O 1
ATOM 748 N N . ARG A 1 94 ? 9.017 8.583 -25.624 1.00 57.19 94 ARG A N 1
ATOM 749 C CA . ARG A 1 94 ? 8.440 8.547 -26.995 1.00 57.19 94 ARG A CA 1
ATOM 750 C C . ARG A 1 94 ? 8.080 9.902 -27.621 1.00 57.19 94 ARG A C 1
ATOM 752 O O . ARG A 1 94 ? 7.352 9.909 -28.619 1.00 57.19 94 ARG A O 1
ATOM 759 N N . LEU A 1 95 ? 8.578 11.024 -27.096 1.00 57.84 95 LEU A N 1
ATOM 760 C CA . LEU A 1 95 ? 8.395 12.361 -27.688 1.00 57.84 95 LEU A CA 1
ATOM 761 C C . LEU A 1 95 ? 9.712 12.998 -28.139 1.00 57.84 95 LEU A C 1
ATOM 763 O O . LEU A 1 95 ? 10.677 12.997 -27.349 1.00 57.84 95 LEU A O 1
#

Sequence (95 aa):
MSDTVTPHQQANLARKALKLEKTRQEILQSEGQHALDMILGSSSPATLIQSFPEQDLYYLMHKVGIHDFTPVLARASSQQWEYILDVEVWDDDRL

Secondary structure (DSSP, 8-state):
------HHHHHHHHHHHHHHHHHHHHHHHS-HHHHHHHHHTSSSHHHHHTTS-HHHHHHHHHHH-HHHHHHHHTT--HHHHHHHHHHHH--TT--

pLDDT: mean 91.88, std 11.95, range [43.44, 98.62]